Protein AF-A0A953YPH7-F1 (afdb_monomer_lite)

Sequence (129 aa):
EVRTRHGLDAYIEALADVRDFDTWRDQAPTFLVGAWALVDADADTVGEDPGAHCLTGLVVEDGRLRYFGDRRDSFAARYRIEDTTILVDLADGGEITMRSPPDPWHPHQLEITLPGSEEPYYGFRCEVY

Structure (mmCIF, N/CA/C/O backbone):
data_AF-A0A953YPH7-F1
#
_entry.id   AF-A0A953YPH7-F1
#
loop_
_atom_site.group_PDB
_atom_site.id
_atom_site.type_symbol
_atom_site.label_atom_id
_atom_site.label_alt_id
_atom_site.label_comp_id
_atom_site.label_asym_id
_atom_site.label_entity_id
_atom_site.label_seq_id
_atom_site.pdbx_PDB_ins_code
_atom_site.Cartn_x
_atom_site.Cartn_y
_atom_site.Cartn_z
_atom_site.occupancy
_atom_site.B_iso_or_equiv
_atom_site.auth_seq_id
_atom_site.auth_comp_id
_atom_site.auth_asym_id
_atom_site.auth_atom_id
_atom_site.pdbx_PDB_model_num
ATOM 1 N N . GLU A 1 1 ? 3.625 19.919 -15.061 1.00 46.03 1 GLU A N 1
ATOM 2 C CA . GLU A 1 1 ? 3.156 18.536 -14.843 1.00 46.03 1 GLU A CA 1
ATOM 3 C C . GLU A 1 1 ? 2.750 18.290 -13.380 1.00 46.03 1 GLU A C 1
ATOM 5 O O . GLU A 1 1 ? 3.166 17.338 -12.751 1.00 46.03 1 GLU A O 1
ATOM 10 N N . VAL A 1 2 ? 1.919 19.175 -12.813 1.00 44.06 2 VAL A N 1
ATOM 11 C CA . VAL A 1 2 ? 1.501 19.152 -11.388 1.00 44.06 2 VAL A CA 1
ATOM 12 C C . VAL A 1 2 ? 0.094 18.540 -11.227 1.00 44.06 2 VAL A C 1
ATOM 14 O O . VAL A 1 2 ? -0.393 18.323 -10.126 1.00 44.06 2 VAL A O 1
ATOM 17 N N . ARG A 1 3 ? -0.584 18.234 -12.343 1.00 43.09 3 ARG A N 1
ATOM 18 C CA . ARG A 1 3 ? -1.999 17.828 -12.357 1.00 43.09 3 ARG A CA 1
ATOM 19 C C . ARG A 1 3 ? -2.251 16.394 -11.886 1.00 43.09 3 ARG A C 1
ATOM 21 O O . ARG A 1 3 ? -3.330 16.144 -11.369 1.00 43.09 3 ARG A O 1
ATOM 28 N N . THR A 1 4 ? -1.300 15.477 -12.055 1.00 52.12 4 THR A N 1
ATOM 29 C CA . THR A 1 4 ? -1.524 14.043 -11.797 1.00 52.12 4 THR A CA 1
ATOM 30 C C . THR A 1 4 ? -1.399 13.692 -10.313 1.00 52.12 4 THR A C 1
ATOM 32 O O . THR A 1 4 ? -2.231 12.957 -9.796 1.00 52.12 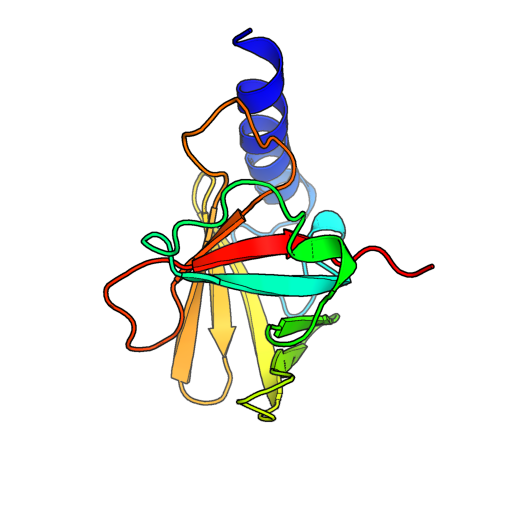4 THR A O 1
ATOM 35 N N . ARG A 1 5 ? -0.438 14.299 -9.599 1.00 52.47 5 ARG A N 1
ATOM 36 C CA . ARG A 1 5 ? -0.217 14.094 -8.154 1.00 52.47 5 ARG A CA 1
ATOM 37 C C . ARG A 1 5 ? -1.382 14.589 -7.297 1.00 52.47 5 ARG A C 1
ATOM 39 O O . ARG A 1 5 ? -1.885 13.851 -6.462 1.00 52.47 5 ARG A O 1
ATOM 46 N N . HIS A 1 6 ? -1.897 15.786 -7.597 1.00 57.75 6 HIS A N 1
ATOM 47 C CA . HIS A 1 6 ? -3.139 16.268 -6.984 1.00 57.75 6 HIS A CA 1
ATOM 48 C C . HIS A 1 6 ? -4.336 15.349 -7.262 1.00 57.75 6 HIS A C 1
ATOM 50 O O . HIS A 1 6 ? -5.319 15.425 -6.542 1.00 57.75 6 HIS A O 1
ATOM 56 N N . GLY A 1 7 ? -4.278 14.505 -8.299 1.00 69.94 7 GLY A N 1
ATOM 57 C CA . GLY A 1 7 ? -5.342 13.567 -8.630 1.00 69.94 7 GLY A CA 1
ATOM 58 C C . GLY A 1 7 ? -5.404 12.368 -7.687 1.00 69.94 7 GLY A C 1
ATOM 59 O O . GLY A 1 7 ? -6.495 12.041 -7.235 1.00 69.94 7 GLY A O 1
ATOM 60 N N . LEU A 1 8 ? -4.267 11.728 -7.382 1.00 73.56 8 LEU A N 1
ATOM 61 C CA . LEU A 1 8 ? -4.243 10.544 -6.515 1.00 73.56 8 LEU A CA 1
ATOM 62 C C . LEU A 1 8 ? -4.420 10.914 -5.040 1.00 73.56 8 LEU A C 1
ATOM 64 O O . LEU A 1 8 ? -5.260 10.312 -4.382 1.00 73.56 8 LEU A O 1
ATOM 68 N N . ASP A 1 9 ? -3.710 11.933 -4.553 1.00 76.94 9 ASP A N 1
ATOM 69 C CA . ASP A 1 9 ? -3.833 12.389 -3.161 1.00 76.94 9 ASP A CA 1
ATOM 70 C C . ASP A 1 9 ? -5.274 12.839 -2.863 1.00 76.94 9 ASP A C 1
ATOM 72 O O . ASP A 1 9 ? -5.900 12.345 -1.928 1.00 76.94 9 ASP A O 1
ATOM 76 N N . ALA A 1 10 ? -5.863 13.674 -3.731 1.00 78.50 10 ALA A N 1
ATOM 77 C CA . ALA A 1 10 ? 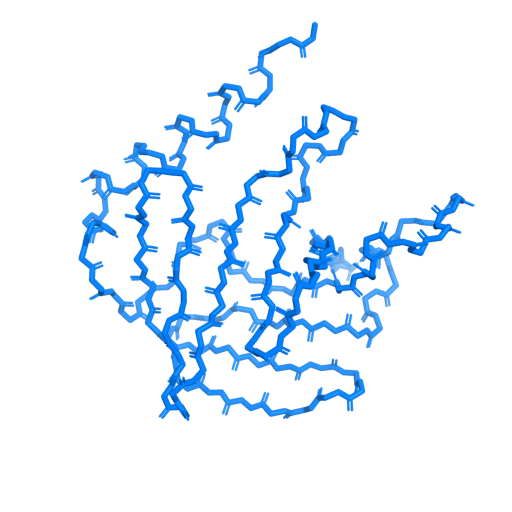-7.257 14.094 -3.571 1.00 78.50 10 ALA A CA 1
ATOM 78 C C . ALA A 1 10 ? -8.250 12.936 -3.754 1.00 78.50 10 ALA A C 1
ATOM 80 O O . ALA A 1 10 ? -9.327 12.951 -3.162 1.00 78.50 10 ALA A O 1
ATOM 81 N N . TYR A 1 11 ? -7.922 11.933 -4.576 1.00 80.88 11 TYR A N 1
ATOM 82 C CA . TYR A 1 11 ? -8.738 10.727 -4.698 1.00 80.88 11 TYR A CA 1
ATOM 83 C C . TYR A 1 11 ? -8.701 9.892 -3.415 1.00 80.88 11 TYR A C 1
ATOM 85 O O . TYR A 1 11 ? -9.754 9.431 -2.985 1.00 80.88 11 TYR A O 1
ATOM 93 N N . ILE A 1 12 ? -7.529 9.716 -2.798 1.00 83.12 12 ILE A N 1
ATOM 94 C CA . ILE A 1 12 ? -7.365 8.986 -1.534 1.00 83.12 12 ILE A CA 1
ATOM 95 C C . ILE A 1 12 ? -8.108 9.711 -0.408 1.00 83.12 12 ILE A C 1
ATOM 97 O O . ILE A 1 12 ? -8.893 9.073 0.290 1.00 83.12 12 ILE A O 1
ATOM 101 N N . GLU A 1 13 ? -7.948 11.031 -0.290 1.00 83.25 13 GLU A N 1
ATOM 102 C CA . GLU A 1 13 ? -8.681 11.850 0.686 1.00 83.25 13 GLU A CA 1
ATOM 103 C C . GLU A 1 13 ? -10.201 11.749 0.481 1.00 83.25 13 GLU A C 1
ATOM 105 O O . GLU A 1 13 ? -10.951 11.485 1.421 1.00 83.25 13 GLU A O 1
ATOM 110 N N . ALA A 1 14 ? -10.678 11.894 -0.760 1.00 82.44 14 ALA A N 1
ATOM 111 C CA . ALA A 1 14 ? -12.102 11.771 -1.065 1.00 82.44 14 ALA A CA 1
ATOM 112 C C . ALA A 1 14 ? -12.629 10.352 -0.812 1.00 82.44 14 ALA A C 1
ATOM 114 O O . ALA A 1 14 ? -13.771 10.178 -0.388 1.00 82.44 14 ALA A O 1
ATOM 115 N N . LEU A 1 15 ? -11.821 9.322 -1.074 1.00 82.62 15 LEU A N 1
ATOM 116 C CA . LEU A 1 15 ? -12.182 7.940 -0.783 1.00 82.62 15 LEU A CA 1
ATOM 117 C C . LEU A 1 15 ? -12.295 7.709 0.725 1.00 82.62 15 LEU A C 1
ATOM 119 O O . LEU A 1 15 ? -13.207 6.993 1.140 1.00 82.62 15 LEU A O 1
ATOM 123 N N . ALA A 1 16 ? -11.406 8.318 1.516 1.00 82.88 16 ALA A N 1
ATOM 124 C CA . ALA A 1 16 ? -11.436 8.237 2.968 1.00 82.88 16 ALA A CA 1
ATOM 125 C C . ALA A 1 16 ? -12.774 8.711 3.531 1.00 82.88 16 ALA A C 1
ATOM 127 O O . ALA A 1 16 ? -13.429 7.957 4.248 1.00 82.88 16 ALA A O 1
ATOM 128 N N . ASP A 1 17 ? -13.208 9.897 3.106 1.00 83.38 17 ASP A N 1
ATOM 129 C CA . ASP A 1 17 ? -14.459 10.525 3.536 1.00 83.38 17 ASP A CA 1
ATOM 130 C C . ASP A 1 17 ? -15.700 9.785 3.001 1.00 83.38 17 ASP A C 1
ATOM 132 O O . ASP A 1 17 ? -16.620 9.450 3.739 1.00 83.38 17 ASP A O 1
ATOM 136 N N . VAL A 1 18 ? -15.726 9.448 1.707 1.00 81.62 18 VAL A N 1
ATOM 137 C CA . VAL A 1 18 ? -16.928 8.878 1.064 1.00 81.62 18 VAL A CA 1
ATOM 138 C C . VAL A 1 18 ? -17.177 7.415 1.444 1.00 81.62 18 VAL A C 1
ATOM 140 O O . VAL A 1 18 ? -18.305 6.927 1.328 1.00 81.62 18 VAL A O 1
ATOM 143 N N . ARG A 1 19 ? -16.134 6.669 1.823 1.00 83.69 19 ARG A N 1
ATOM 144 C CA . ARG A 1 19 ? -16.219 5.226 2.114 1.00 83.69 19 ARG A CA 1
ATOM 145 C C . ARG A 1 19 ? -15.904 4.881 3.570 1.00 83.69 19 ARG A C 1
ATOM 147 O O . ARG A 1 19 ? -15.768 3.696 3.881 1.00 83.69 19 ARG A O 1
ATOM 154 N N . ASP A 1 20 ? -15.840 5.875 4.451 1.00 88.56 20 ASP A N 1
ATOM 155 C CA . ASP A 1 20 ? -15.531 5.745 5.880 1.00 88.56 20 ASP A CA 1
ATOM 156 C C . ASP A 1 20 ? -14.223 4.968 6.143 1.00 88.56 20 ASP A C 1
ATOM 158 O 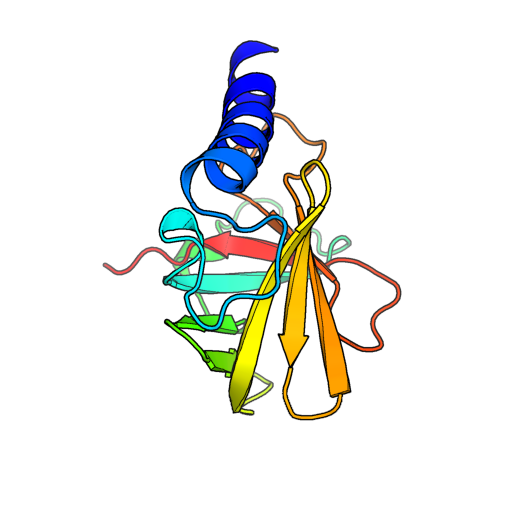O . ASP A 1 20 ? -14.183 4.043 6.965 1.00 88.56 20 ASP A O 1
ATOM 162 N N . PHE A 1 21 ? -13.163 5.262 5.383 1.00 90.38 21 PHE A N 1
ATOM 163 C CA . PHE A 1 21 ? -11.825 4.716 5.663 1.00 90.38 21 PHE A CA 1
ATOM 164 C C . PHE A 1 21 ? -11.058 5.549 6.696 1.00 90.38 21 PHE A C 1
ATOM 166 O O . PHE A 1 21 ? -9.941 5.187 7.038 1.00 90.38 21 PHE A O 1
ATOM 173 N N . ASP A 1 22 ? -11.644 6.610 7.253 1.00 89.69 22 ASP A N 1
ATOM 174 C CA . ASP A 1 22 ? -11.143 7.281 8.463 1.00 89.69 22 ASP A CA 1
ATOM 175 C C . ASP A 1 22 ? -11.188 6.359 9.703 1.00 89.69 22 ASP A C 1
ATOM 177 O O . ASP A 1 22 ? -10.486 6.569 10.696 1.00 89.69 22 ASP A O 1
ATOM 181 N N . THR A 1 23 ? -11.961 5.272 9.620 1.00 93.38 23 THR A N 1
ATOM 182 C CA . THR A 1 23 ? -11.992 4.180 10.597 1.00 93.38 23 THR A CA 1
ATOM 183 C C . THR A 1 23 ? -11.426 2.885 10.015 1.00 93.38 23 THR A C 1
ATOM 185 O O . THR A 1 23 ? -11.337 2.703 8.805 1.00 93.38 23 THR A O 1
ATOM 188 N N . TRP A 1 24 ? -11.038 1.952 10.887 1.00 95.12 24 TRP A N 1
ATOM 189 C CA . TRP A 1 24 ? -10.519 0.653 10.462 1.00 95.12 24 TRP A CA 1
ATOM 190 C C . TRP A 1 24 ? -11.598 -0.231 9.824 1.00 95.12 24 TRP A C 1
ATOM 192 O O . TRP A 1 24 ? -12.558 -0.634 10.491 1.00 95.12 24 TRP A O 1
ATOM 202 N N . ARG A 1 25 ? -11.375 -0.621 8.569 1.00 94.31 25 ARG A N 1
ATOM 203 C CA . ARG A 1 25 ? -12.261 -1.453 7.749 1.00 94.31 25 ARG A CA 1
ATOM 204 C C . ARG A 1 25 ? -11.609 -2.779 7.388 1.00 94.31 25 ARG A C 1
ATOM 206 O O . ARG A 1 25 ? -10.422 -2.825 7.108 1.00 94.31 25 ARG A O 1
ATOM 213 N N . ASP A 1 26 ? -12.403 -3.835 7.278 1.00 94.06 26 ASP A N 1
ATOM 214 C CA . ASP A 1 26 ? -11.910 -5.122 6.770 1.00 94.06 26 ASP A CA 1
ATOM 215 C C . ASP A 1 26 ? -11.912 -5.170 5.232 1.00 94.06 26 ASP A C 1
ATOM 217 O O . ASP A 1 26 ? -11.391 -6.098 4.641 1.00 94.06 26 ASP A O 1
ATOM 221 N N . GLN A 1 27 ? -12.515 -4.198 4.546 1.00 93.88 27 GLN A N 1
ATOM 222 C CA . GLN A 1 27 ? -12.504 -4.132 3.080 1.00 93.88 27 GLN A CA 1
ATOM 223 C C . GLN A 1 27 ? -11.311 -3.312 2.616 1.00 93.88 27 GLN A C 1
ATOM 225 O O . GLN A 1 27 ? -11.019 -2.282 3.219 1.00 93.88 27 GLN A O 1
ATOM 230 N N . ALA A 1 28 ? -10.643 -3.739 1.548 1.00 93.38 28 ALA A N 1
ATOM 231 C CA . ALA A 1 28 ? -9.541 -2.970 0.997 1.00 93.38 28 ALA A CA 1
ATOM 232 C C . ALA A 1 28 ? -10.084 -1.818 0.130 1.00 93.38 28 ALA A C 1
ATOM 234 O O . ALA A 1 28 ? -11.127 -1.957 -0.519 1.00 93.38 28 ALA A O 1
ATOM 235 N N . PRO A 1 29 ? -9.380 -0.675 0.044 1.00 90.81 29 PRO A N 1
ATOM 236 C CA . PRO A 1 29 ? -9.653 0.309 -0.993 1.00 90.81 29 PRO A CA 1
ATOM 237 C C . PRO A 1 29 ? -9.603 -0.360 -2.373 1.00 90.81 29 PRO A C 1
ATOM 239 O O . PRO A 1 29 ? -8.615 -1.004 -2.717 1.00 90.81 29 PRO A O 1
ATOM 242 N N . THR A 1 30 ? -10.646 -0.215 -3.193 1.00 88.94 30 THR A N 1
ATOM 243 C CA . THR A 1 30 ? -10.767 -0.995 -4.443 1.00 88.94 30 THR A CA 1
ATOM 244 C C . THR A 1 30 ? -9.600 -0.781 -5.409 1.00 88.94 30 THR A C 1
ATOM 246 O O . THR A 1 30 ? -9.212 -1.704 -6.119 1.00 88.94 30 THR A O 1
ATOM 249 N N . PHE A 1 31 ? -9.004 0.414 -5.430 1.00 86.19 31 PHE A N 1
ATOM 250 C CA . PHE A 1 31 ? -7.829 0.684 -6.261 1.00 86.19 31 PHE A CA 1
ATOM 251 C C . PHE A 1 31 ? -6.587 -0.094 -5.801 1.00 86.19 31 PHE A C 1
ATOM 253 O O . PHE A 1 31 ? -5.719 -0.379 -6.623 1.00 86.19 31 PHE A O 1
ATOM 260 N N . LEU A 1 32 ? -6.516 -0.449 -4.516 1.00 90.62 32 LEU A N 1
ATOM 261 C CA . LEU A 1 32 ? -5.410 -1.183 -3.918 1.00 90.62 32 LEU A CA 1
ATOM 262 C C . LEU A 1 32 ? -5.521 -2.693 -4.166 1.00 90.62 32 LEU A C 1
ATOM 264 O O . LEU A 1 32 ? -4.500 -3.372 -4.222 1.00 90.62 32 LEU A O 1
ATOM 268 N N . VAL A 1 33 ? -6.734 -3.221 -4.363 1.00 92.88 33 VAL A N 1
ATOM 269 C CA . VAL A 1 33 ? -6.960 -4.647 -4.645 1.00 92.88 33 VAL A CA 1
ATOM 270 C C . VAL A 1 33 ? -6.208 -5.067 -5.910 1.00 92.88 33 VAL A C 1
ATOM 272 O O . VAL A 1 33 ? -6.399 -4.493 -6.989 1.00 92.88 33 VAL A O 1
ATOM 275 N N . GLY A 1 34 ? -5.359 -6.087 -5.780 1.00 92.44 34 GLY A N 1
ATOM 276 C CA . GLY A 1 34 ? -4.498 -6.578 -6.853 1.00 92.44 34 GLY A CA 1
ATOM 277 C C . GLY A 1 34 ? -3.134 -7.067 -6.369 1.00 92.44 34 GLY A C 1
ATOM 278 O O . GLY A 1 34 ? -2.825 -7.036 -5.178 1.00 92.44 34 GLY A O 1
ATOM 279 N N . ALA A 1 35 ? -2.326 -7.542 -7.317 1.00 93.06 35 ALA A N 1
ATOM 280 C CA . ALA A 1 35 ? -0.935 -7.906 -7.082 1.00 93.06 35 ALA A CA 1
ATOM 281 C C . ALA A 1 35 ? -0.019 -6.698 -7.314 1.00 93.06 35 ALA A C 1
ATOM 283 O O . ALA A 1 35 ? -0.180 -5.968 -8.295 1.00 93.06 35 ALA A O 1
ATOM 284 N N . TRP A 1 36 ? 0.936 -6.522 -6.410 1.00 92.44 36 TRP A N 1
ATOM 285 C CA . TRP A 1 36 ? 1.922 -5.453 -6.403 1.00 92.44 36 TRP A CA 1
ATOM 286 C C . TRP A 1 36 ? 3.313 -6.067 -6.295 1.00 92.44 36 TRP A C 1
ATOM 288 O O . TRP A 1 36 ? 3.611 -6.753 -5.315 1.00 92.44 36 TRP A O 1
ATOM 298 N N . ALA A 1 37 ? 4.149 -5.833 -7.301 1.00 91.50 37 ALA A N 1
ATOM 299 C CA . ALA A 1 37 ? 5.566 -6.154 -7.271 1.00 91.50 37 ALA A CA 1
ATOM 300 C C . ALA A 1 37 ? 6.275 -5.164 -6.341 1.00 91.50 37 ALA A C 1
ATOM 302 O O . ALA A 1 37 ? 6.036 -3.962 -6.446 1.00 91.50 37 ALA A O 1
ATOM 303 N N . LEU A 1 38 ? 7.117 -5.662 -5.435 1.00 90.31 38 LEU A N 1
ATOM 304 C CA . LEU A 1 38 ? 7.892 -4.824 -4.517 1.00 90.31 38 LEU A CA 1
ATOM 305 C C . LEU A 1 38 ? 9.338 -4.738 -4.992 1.00 90.31 38 LEU A C 1
ATOM 307 O O . LEU A 1 38 ? 9.960 -5.762 -5.267 1.00 90.31 38 LEU A O 1
ATOM 311 N N . VAL A 1 39 ? 9.862 -3.519 -5.056 1.00 87.31 39 VAL A N 1
ATOM 312 C CA . VAL A 1 39 ? 11.241 -3.222 -5.452 1.00 87.31 39 VAL A CA 1
ATOM 313 C C . VAL A 1 39 ? 11.875 -2.333 -4.394 1.00 87.31 39 VAL A C 1
ATOM 315 O O . VAL A 1 39 ? 11.233 -1.391 -3.934 1.00 87.31 39 VAL A O 1
ATOM 318 N N . ASP A 1 40 ? 13.110 -2.628 -3.994 1.00 83.75 40 ASP A N 1
ATOM 319 C CA . ASP A 1 40 ? 13.849 -1.784 -3.050 1.00 83.75 40 ASP A CA 1
ATOM 320 C C . ASP A 1 40 ? 14.020 -0.363 -3.602 1.00 83.75 40 ASP A C 1
ATOM 322 O O . ASP A 1 40 ? 14.281 -0.179 -4.793 1.00 83.75 40 ASP A O 1
ATOM 326 N N . ALA A 1 41 ? 13.912 0.650 -2.738 1.00 71.81 41 ALA A N 1
ATOM 327 C CA . ALA A 1 41 ? 14.037 2.047 -3.157 1.00 71.81 41 ALA A CA 1
ATOM 328 C C . ALA A 1 41 ? 15.407 2.392 -3.774 1.00 71.81 41 ALA A C 1
ATOM 330 O O . ALA A 1 41 ? 15.485 3.282 -4.621 1.00 71.81 41 ALA A O 1
ATOM 331 N N . ASP A 1 42 ? 16.450 1.657 -3.383 1.00 68.31 42 ASP A N 1
ATOM 332 C CA . ASP A 1 42 ? 17.827 1.815 -3.861 1.00 68.31 42 ASP A CA 1
ATOM 333 C C . ASP A 1 42 ? 18.174 0.918 -5.059 1.00 68.31 42 ASP A C 1
ATOM 335 O O . ASP A 1 42 ? 19.301 0.958 -5.565 1.00 68.31 42 ASP A O 1
ATOM 339 N N . ALA A 1 43 ? 17.248 0.071 -5.518 1.00 63.88 43 ALA A N 1
ATOM 340 C CA . ALA A 1 43 ? 17.520 -0.794 -6.653 1.00 63.88 43 ALA A CA 1
ATOM 341 C C . ALA A 1 43 ? 17.598 0.045 -7.936 1.00 63.88 43 ALA A C 1
ATOM 343 O O . ALA A 1 43 ? 16.606 0.626 -8.380 1.00 63.88 43 ALA A O 1
ATOM 344 N N . ASP A 1 44 ? 18.784 0.055 -8.553 1.00 55.47 44 ASP A N 1
ATOM 345 C CA . ASP A 1 44 ? 19.082 0.655 -9.858 1.00 55.47 44 ASP A CA 1
ATOM 346 C C . ASP A 1 44 ? 18.327 -0.113 -10.966 1.00 55.47 44 ASP A C 1
ATOM 348 O O . ASP A 1 44 ? 18.880 -0.880 -11.755 1.00 55.47 44 ASP A O 1
ATOM 352 N N . THR A 1 45 ? 17.006 0.039 -10.995 1.00 55.44 45 THR A N 1
ATOM 353 C CA . THR A 1 45 ? 16.090 -0.589 -11.954 1.00 55.44 45 THR A CA 1
ATOM 354 C C . THR A 1 45 ? 16.023 0.257 -13.220 1.00 55.44 45 THR A C 1
ATOM 356 O O . THR A 1 45 ? 14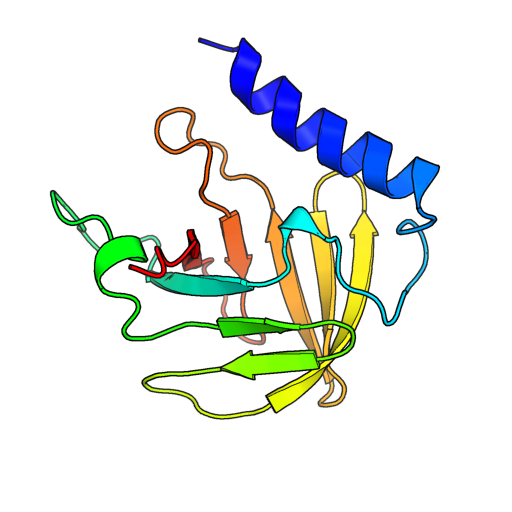.977 0.717 -13.671 1.00 55.44 45 THR A O 1
ATOM 359 N N . VAL A 1 46 ? 17.189 0.515 -13.811 1.00 42.84 46 VAL A N 1
ATOM 360 C CA . VAL A 1 46 ? 17.287 1.269 -15.059 1.00 42.84 46 VAL A CA 1
ATOM 361 C C . VAL A 1 46 ? 16.823 0.376 -16.214 1.00 42.84 46 VAL A C 1
ATOM 363 O O . VAL A 1 46 ? 17.615 -0.351 -16.807 1.00 42.84 46 VAL A O 1
ATOM 366 N N . GLY A 1 47 ? 15.536 0.468 -16.567 1.00 51.62 47 GLY A N 1
ATOM 367 C CA . GLY A 1 47 ? 15.016 0.053 -17.878 1.00 51.62 47 GLY A CA 1
ATOM 368 C C . GLY A 1 47 ? 14.065 -1.147 -17.930 1.00 51.62 47 GLY A C 1
ATOM 369 O O . GLY A 1 47 ? 13.613 -1.471 -19.027 1.00 51.62 47 GLY A O 1
ATOM 370 N N . GLU A 1 48 ? 13.719 -1.775 -16.806 1.00 60.44 48 GLU A N 1
ATOM 371 C CA . GLU A 1 48 ? 12.709 -2.845 -16.749 1.00 60.44 48 GLU A CA 1
ATOM 372 C C . GLU A 1 48 ? 11.515 -2.387 -15.903 1.00 60.44 48 GLU A C 1
ATOM 374 O O . GLU A 1 48 ? 11.712 -1.897 -14.796 1.00 60.44 48 GLU A O 1
ATOM 379 N N . ASP A 1 49 ? 10.287 -2.533 -16.420 1.00 66.31 49 ASP A N 1
ATOM 380 C CA . ASP A 1 49 ? 9.064 -2.332 -15.630 1.00 66.31 49 ASP A CA 1
ATOM 381 C C . ASP A 1 49 ? 8.894 -3.533 -14.681 1.00 66.31 49 ASP A C 1
ATOM 383 O O . ASP A 1 49 ? 8.584 -4.640 -15.141 1.00 66.31 49 ASP A O 1
ATOM 387 N N . PRO A 1 50 ? 9.082 -3.366 -13.360 1.00 66.31 50 PRO A N 1
ATOM 388 C CA . PRO A 1 50 ? 8.998 -4.476 -12.416 1.00 66.31 50 PRO A CA 1
ATOM 389 C C . PRO A 1 50 ? 7.592 -5.092 -12.368 1.00 66.31 50 PRO A C 1
ATOM 391 O O . PRO A 1 50 ? 7.440 -6.289 -12.088 1.00 66.31 50 PRO A O 1
ATOM 394 N N . GLY A 1 51 ? 6.562 -4.297 -12.681 1.00 65.25 51 GLY A N 1
ATOM 395 C CA . GLY A 1 51 ? 5.174 -4.742 -12.767 1.00 65.25 51 GLY A CA 1
ATOM 396 C C . GLY A 1 51 ? 4.951 -5.785 -13.864 1.00 65.25 51 GLY A C 1
ATOM 397 O O . GLY A 1 51 ? 4.097 -6.659 -13.703 1.00 65.25 51 GLY A O 1
ATOM 398 N N . ALA A 1 52 ? 5.759 -5.773 -14.929 1.00 68.75 52 ALA A N 1
ATOM 399 C CA . ALA A 1 52 ? 5.662 -6.736 -16.026 1.00 68.75 52 ALA A CA 1
ATOM 400 C C . ALA A 1 52 ? 6.151 -8.145 -15.643 1.00 68.75 52 ALA A C 1
ATOM 402 O O . ALA A 1 52 ? 5.719 -9.134 -16.238 1.00 68.75 52 ALA A O 1
ATOM 403 N N . HIS A 1 53 ? 7.045 -8.255 -14.654 1.00 73.06 53 HIS A N 1
ATOM 404 C CA . HIS A 1 53 ? 7.646 -9.530 -14.251 1.00 73.06 53 HIS A CA 1
ATOM 405 C C . HIS A 1 53 ? 7.087 -10.095 -12.941 1.00 73.06 53 HIS A C 1
ATOM 407 O O . HIS A 1 53 ? 7.149 -11.308 -12.756 1.00 73.06 53 HIS A O 1
ATOM 413 N N . CYS A 1 54 ? 6.522 -9.253 -12.064 1.00 83.12 54 CYS A N 1
ATOM 414 C CA . CYS A 1 54 ? 5.766 -9.630 -10.858 1.00 83.12 54 CYS A CA 1
ATOM 415 C C . CYS A 1 54 ? 6.304 -10.883 -10.125 1.00 83.12 54 CYS A C 1
ATOM 417 O O . CYS A 1 54 ? 5.582 -11.860 -9.913 1.00 83.12 54 CYS A O 1
ATOM 419 N N . LEU A 1 55 ? 7.597 -10.883 -9.773 1.00 83.00 55 LEU A N 1
ATOM 420 C CA . LEU A 1 55 ? 8.285 -12.063 -9.221 1.00 83.00 55 LEU A CA 1
ATOM 421 C C . LEU A 1 55 ? 8.142 -12.181 -7.696 1.00 83.00 55 LEU A C 1
ATOM 423 O O . LEU A 1 55 ? 7.828 -13.258 -7.185 1.00 83.00 55 LEU A O 1
ATOM 427 N N . THR A 1 56 ? 8.321 -11.064 -6.988 1.00 88.44 56 THR A N 1
ATOM 428 C CA . THR A 1 56 ? 8.188 -10.953 -5.530 1.00 88.44 56 THR A CA 1
ATOM 429 C C . THR A 1 56 ? 7.322 -9.744 -5.190 1.00 88.44 56 THR A C 1
ATOM 431 O O . THR A 1 56 ? 7.403 -8.702 -5.845 1.00 88.44 56 THR A O 1
ATOM 434 N N . GLY A 1 57 ? 6.480 -9.878 -4.165 1.00 92.38 57 GLY A N 1
ATOM 435 C CA . GLY A 1 57 ? 5.677 -8.764 -3.686 1.00 92.38 57 GLY A CA 1
ATOM 436 C C . GLY A 1 57 ? 4.509 -9.164 -2.797 1.00 92.38 57 GLY A C 1
ATOM 437 O O . GLY A 1 57 ? 4.596 -10.119 -2.019 1.00 92.38 57 GLY A O 1
ATOM 438 N N . LEU A 1 58 ? 3.408 -8.419 -2.904 1.00 94.31 58 LEU A N 1
ATOM 439 C CA . LEU A 1 58 ? 2.189 -8.655 -2.136 1.00 94.31 58 LEU A CA 1
ATOM 440 C C . LEU A 1 58 ? 0.928 -8.644 -3.004 1.00 94.31 58 LEU A C 1
ATOM 442 O O . LEU A 1 58 ? 0.846 -7.980 -4.031 1.00 94.31 58 LEU A O 1
ATOM 446 N N . VAL A 1 59 ? -0.077 -9.393 -2.576 1.00 95.38 59 VAL A N 1
ATOM 447 C CA . VAL A 1 59 ? -1.433 -9.364 -3.111 1.00 95.38 59 VAL A CA 1
ATOM 448 C C . VAL A 1 59 ? -2.338 -8.793 -2.034 1.00 95.38 59 VAL A C 1
ATOM 450 O O . VAL A 1 59 ? -2.384 -9.319 -0.919 1.00 95.38 59 VAL A O 1
ATOM 453 N N . VAL A 1 60 ? -3.049 -7.725 -2.381 1.00 95.00 60 VAL A N 1
ATOM 454 C CA . VAL A 1 60 ? -4.104 -7.141 -1.555 1.00 95.00 60 VAL A CA 1
ATOM 455 C C . VAL A 1 60 ? -5.440 -7.698 -2.018 1.00 95.00 60 VAL A C 1
ATOM 457 O O . VAL A 1 60 ? -5.810 -7.577 -3.187 1.00 95.00 60 VAL A O 1
ATOM 460 N N . GLU A 1 61 ? -6.159 -8.304 -1.086 1.00 93.31 61 GLU A N 1
ATOM 461 C CA . GLU A 1 61 ? -7.508 -8.829 -1.248 1.00 93.31 61 GLU A CA 1
ATOM 462 C C . GLU A 1 61 ? -8.414 -8.181 -0.191 1.00 93.31 61 GLU A C 1
ATOM 464 O O . GLU A 1 61 ? -7.937 -7.593 0.780 1.00 93.31 61 GLU A O 1
ATOM 469 N N . ASP A 1 62 ? -9.732 -8.305 -0.341 1.00 91.88 62 ASP A N 1
ATOM 470 C CA . ASP A 1 62 ? -10.653 -7.829 0.691 1.00 91.88 62 ASP A CA 1
ATOM 471 C C . ASP A 1 62 ? -10.451 -8.609 1.998 1.00 91.88 62 ASP A C 1
ATOM 473 O O . ASP A 1 62 ? -10.711 -9.813 2.078 1.00 91.88 62 ASP A O 1
ATOM 477 N N . GLY A 1 63 ? -9.967 -7.907 3.024 1.00 91.56 63 GLY A N 1
ATOM 478 C CA . GLY A 1 63 ? -9.735 -8.432 4.372 1.00 91.56 63 GLY A CA 1
ATOM 479 C C . GLY A 1 63 ? -8.477 -9.264 4.524 1.00 91.56 63 GLY A C 1
ATOM 480 O O . GLY A 1 63 ? -8.292 -9.900 5.565 1.00 91.56 63 GLY A O 1
ATOM 481 N N . ARG A 1 64 ? -7.612 -9.304 3.506 1.00 95.94 64 ARG A N 1
ATOM 482 C CA . ARG A 1 64 ? -6.427 -10.157 3.527 1.00 95.94 64 ARG A CA 1
ATOM 483 C C . ARG A 1 64 ? -5.283 -9.571 2.715 1.00 95.94 64 ARG A C 1
ATOM 485 O O . ARG A 1 64 ? -5.464 -9.050 1.620 1.00 95.94 64 ARG A O 1
ATOM 492 N N . LEU A 1 65 ? -4.077 -9.756 3.232 1.00 95.81 65 LEU A N 1
ATOM 493 C CA . LEU A 1 65 ? -2.836 -9.485 2.526 1.00 95.81 65 LEU A CA 1
ATOM 494 C C . LEU A 1 65 ? -2.031 -10.779 2.417 1.00 95.81 65 LEU A C 1
ATOM 496 O O . LEU A 1 65 ? -1.968 -11.576 3.358 1.00 95.81 65 LEU A O 1
ATOM 500 N N . ARG A 1 66 ? -1.439 -11.026 1.249 1.00 95.31 66 ARG A N 1
ATOM 501 C CA . ARG A 1 66 ? -0.634 -12.223 0.996 1.00 95.31 66 ARG A CA 1
ATOM 502 C C . ARG A 1 66 ? 0.671 -11.863 0.314 1.00 95.31 66 ARG A C 1
ATOM 504 O O . ARG A 1 66 ? 0.657 -11.278 -0.758 1.00 95.31 66 ARG A O 1
ATOM 511 N N . TYR A 1 67 ? 1.784 -12.293 0.883 1.00 93.56 67 TYR A N 1
ATOM 512 C CA . TYR A 1 67 ? 3.087 -12.188 0.240 1.00 93.56 67 TYR A CA 1
ATOM 513 C C . TYR A 1 67 ? 3.263 -13.283 -0.825 1.00 93.56 67 TYR A C 1
ATOM 515 O O . TYR A 1 67 ? 2.703 -14.382 -0.720 1.00 93.56 67 TYR A O 1
ATOM 523 N N . PHE A 1 68 ? 4.037 -12.987 -1.864 1.00 91.75 68 PHE A N 1
ATOM 524 C CA . PHE A 1 68 ? 4.481 -13.961 -2.860 1.00 91.75 68 PHE A CA 1
ATOM 525 C C . PHE A 1 68 ? 5.952 -13.742 -3.237 1.00 91.75 68 PHE A C 1
ATOM 527 O O . PHE A 1 68 ? 6.529 -12.695 -2.951 1.00 91.75 68 PHE A O 1
ATOM 534 N N . GLY A 1 69 ? 6.548 -14.742 -3.893 1.00 88.62 69 GLY A N 1
ATOM 535 C CA . GLY A 1 69 ? 7.980 -14.772 -4.194 1.00 88.62 69 GLY A CA 1
ATOM 536 C C . GLY 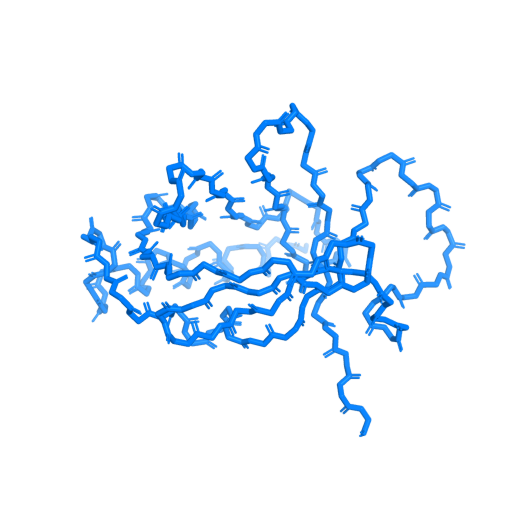A 1 69 ? 8.775 -15.318 -3.011 1.00 88.62 69 GLY A C 1
ATOM 537 O O . GLY A 1 69 ? 8.529 -16.454 -2.577 1.00 88.62 69 GLY A O 1
ATOM 538 N N . ASP A 1 70 ? 9.698 -14.503 -2.501 1.00 83.44 70 ASP A N 1
ATOM 539 C CA . ASP A 1 70 ? 10.623 -14.848 -1.410 1.00 83.44 70 ASP A CA 1
ATOM 540 C C . ASP A 1 70 ? 9.917 -15.072 -0.068 1.00 83.44 70 ASP A C 1
ATOM 542 O O . ASP A 1 70 ? 10.322 -15.919 0.731 1.00 83.44 70 ASP A O 1
ATOM 546 N N . ARG A 1 71 ? 8.806 -14.361 0.152 1.00 85.06 71 ARG A N 1
ATOM 547 C CA . ARG A 1 71 ? 7.925 -14.515 1.314 1.00 85.06 71 ARG A CA 1
ATOM 548 C C . ARG A 1 71 ? 6.566 -15.057 0.869 1.00 85.06 71 ARG A C 1
ATOM 550 O O . ARG A 1 71 ? 6.081 -14.722 -0.208 1.00 85.06 71 ARG A O 1
ATOM 557 N N . ARG A 1 72 ? 5.940 -15.922 1.677 1.00 88.75 72 ARG A N 1
ATOM 558 C CA . ARG A 1 72 ? 4.674 -16.606 1.315 1.00 88.75 72 ARG A CA 1
ATOM 559 C C . ARG A 1 72 ? 3.591 -16.554 2.390 1.00 88.75 72 ARG A C 1
ATOM 561 O O . ARG A 1 72 ? 2.632 -17.323 2.340 1.00 88.75 72 ARG A O 1
ATOM 568 N N . ASP A 1 73 ? 3.749 -15.668 3.361 1.00 92.06 73 ASP A N 1
ATOM 569 C CA . ASP A 1 73 ? 2.798 -15.525 4.455 1.00 92.06 73 ASP A CA 1
ATOM 570 C C . ASP A 1 73 ? 1.492 -14.870 3.999 1.00 92.06 73 ASP A C 1
ATOM 572 O O . ASP A 1 73 ? 1.437 -14.160 2.991 1.00 92.06 73 ASP A O 1
ATOM 576 N N . SER A 1 74 ? 0.429 -15.097 4.763 1.00 94.75 74 SER A N 1
ATOM 577 C CA . SER A 1 74 ? -0.864 -14.463 4.544 1.00 94.75 74 SER A CA 1
ATOM 578 C C . SER A 1 74 ? -1.502 -14.100 5.873 1.00 94.75 74 SER A C 1
ATOM 580 O O . SER A 1 74 ? -1.510 -14.905 6.803 1.00 94.75 74 SER A O 1
ATOM 582 N N . PHE A 1 75 ? -2.059 -12.897 5.931 1.00 96.00 75 PHE A N 1
ATOM 583 C CA . PHE A 1 75 ? -2.601 -12.306 7.144 1.00 96.00 75 PHE A CA 1
ATOM 584 C C . PHE A 1 75 ? -3.967 -11.709 6.854 1.00 96.00 75 PHE A C 1
ATOM 586 O O . PHE A 1 75 ? -4.166 -11.100 5.801 1.00 96.00 75 PHE A O 1
ATOM 593 N N . ALA A 1 76 ? -4.899 -11.858 7.795 1.00 97.00 76 ALA A N 1
ATOM 594 C CA . ALA A 1 76 ? -6.066 -10.989 7.804 1.00 97.00 76 ALA A CA 1
ATOM 595 C C . ALA A 1 76 ? -5.589 -9.540 7.969 1.00 97.00 76 ALA A C 1
ATOM 597 O O . ALA A 1 76 ? -4.639 -9.290 8.715 1.00 97.00 76 ALA A O 1
ATOM 598 N N . ALA A 1 77 ? -6.218 -8.626 7.240 1.00 97.06 77 ALA A N 1
ATOM 599 C CA . ALA A 1 77 ? -5.789 -7.241 7.137 1.00 97.06 77 ALA A CA 1
ATOM 600 C C . ALA A 1 77 ? -6.973 -6.294 7.323 1.00 97.06 77 ALA A C 1
ATOM 602 O O . ALA A 1 77 ? -8.073 -6.553 6.830 1.00 97.06 77 ALA A O 1
ATOM 603 N N . ARG A 1 78 ? -6.722 -5.188 8.019 1.00 97.25 78 ARG A N 1
ATOM 604 C CA . ARG A 1 78 ? -7.655 -4.075 8.170 1.00 97.25 78 ARG A CA 1
ATOM 605 C C . ARG A 1 78 ? -7.014 -2.815 7.624 1.00 97.25 78 ARG A C 1
ATOM 607 O O . ARG A 1 78 ? -5.808 -2.643 7.726 1.00 97.25 78 ARG A O 1
ATOM 614 N N . TYR A 1 79 ? -7.824 -1.933 7.065 1.00 96.31 79 TYR A N 1
ATOM 615 C CA . TYR A 1 79 ? -7.388 -0.772 6.307 1.00 96.31 79 TYR A CA 1
ATOM 616 C C . TYR A 1 79 ? -7.962 0.494 6.919 1.00 96.31 79 TYR A C 1
ATOM 618 O O . TYR A 1 79 ? -9.129 0.531 7.314 1.00 96.31 79 TYR A O 1
ATOM 626 N N . ARG A 1 80 ? -7.147 1.537 6.964 1.00 95.81 80 ARG A N 1
ATOM 627 C CA . ARG A 1 80 ? -7.538 2.889 7.349 1.00 95.81 80 ARG A CA 1
ATOM 628 C C . ARG A 1 80 ? -6.758 3.874 6.490 1.00 95.81 80 ARG A C 1
ATOM 630 O O . ARG A 1 80 ? -5.674 3.550 6.021 1.00 95.81 80 ARG A O 1
ATOM 637 N N . ILE A 1 81 ? -7.302 5.056 6.264 1.00 93.69 81 ILE A N 1
ATOM 638 C CA . ILE A 1 81 ? -6.636 6.141 5.556 1.00 93.69 81 ILE A CA 1
ATOM 639 C C . ILE A 1 81 ? -6.511 7.312 6.530 1.00 93.69 81 ILE A C 1
ATOM 641 O O . ILE A 1 81 ? -7.506 7.764 7.093 1.00 93.69 81 ILE A O 1
ATOM 645 N N . GLU A 1 82 ? -5.283 7.779 6.735 1.00 92.69 82 GLU A N 1
ATOM 646 C CA . GLU A 1 82 ? -4.972 9.008 7.466 1.00 92.69 82 GLU A CA 1
ATOM 647 C C . GLU A 1 82 ? -4.303 9.985 6.498 1.00 92.69 82 GLU A C 1
ATOM 649 O O . GLU A 1 82 ? -3.248 9.688 5.932 1.00 92.69 82 GLU A O 1
ATOM 654 N N . ASP A 1 83 ? -4.944 11.135 6.280 1.00 87.38 83 ASP A N 1
ATOM 655 C CA . ASP A 1 83 ? -4.590 12.109 5.244 1.00 87.38 83 ASP A CA 1
ATOM 656 C C . ASP A 1 83 ? -4.530 11.452 3.847 1.00 87.38 83 ASP A C 1
ATOM 658 O O . ASP A 1 83 ? -5.554 11.197 3.216 1.00 87.38 83 ASP A O 1
ATOM 662 N N . THR A 1 84 ? -3.326 11.116 3.387 1.00 85.69 84 THR A N 1
ATOM 663 C CA . THR A 1 84 ? -3.040 10.456 2.098 1.00 85.69 84 THR A CA 1
ATOM 664 C C . THR A 1 84 ? -2.309 9.122 2.269 1.00 85.69 84 THR A C 1
ATOM 666 O O . THR A 1 84 ? -1.888 8.498 1.293 1.00 85.69 84 THR A O 1
ATOM 669 N N . THR A 1 85 ? -2.150 8.672 3.515 1.00 92.00 85 THR A N 1
ATOM 670 C CA . THR A 1 85 ? -1.459 7.433 3.865 1.00 92.00 85 THR A CA 1
ATOM 671 C C . THR A 1 85 ? -2.475 6.348 4.168 1.00 92.00 85 THR A C 1
ATOM 673 O O . THR A 1 85 ? -3.334 6.490 5.034 1.00 92.00 85 THR A O 1
ATOM 676 N N . ILE A 1 86 ? -2.354 5.230 3.467 1.00 94.31 86 ILE A N 1
ATOM 677 C CA . ILE A 1 86 ? -3.105 4.013 3.733 1.00 94.31 86 ILE A CA 1
ATOM 678 C C . ILE A 1 86 ? -2.333 3.231 4.792 1.00 94.31 86 ILE A C 1
ATOM 680 O O . ILE A 1 86 ? -1.186 2.841 4.584 1.00 94.31 86 ILE A O 1
ATOM 684 N N . LEU A 1 87 ? -2.975 2.991 5.922 1.00 96.69 87 LEU A N 1
ATOM 685 C CA . LEU A 1 87 ? -2.485 2.147 6.997 1.00 96.69 87 LEU A CA 1
ATOM 686 C C . LEU A 1 87 ? -3.136 0.774 6.875 1.00 96.69 87 LEU A C 1
ATOM 688 O O . LEU A 1 87 ? -4.351 0.670 6.676 1.00 96.69 87 LEU A O 1
ATOM 692 N N . VAL A 1 88 ? -2.332 -0.275 7.008 1.00 97.00 88 VAL A N 1
ATOM 693 C CA . VAL A 1 88 ? -2.786 -1.663 6.975 1.00 97.00 88 VAL A CA 1
ATOM 694 C C . VAL A 1 88 ? -2.336 -2.365 8.249 1.00 97.00 88 VAL A C 1
ATOM 696 O O . VAL A 1 88 ? -1.146 -2.601 8.445 1.00 97.00 88 VAL A O 1
ATOM 699 N N . ASP A 1 89 ? -3.299 -2.710 9.095 1.00 97.31 89 ASP A N 1
ATOM 700 C CA . ASP A 1 89 ? -3.107 -3.477 10.325 1.00 97.31 89 ASP A CA 1
ATOM 701 C C . ASP A 1 89 ? -3.235 -4.969 10.004 1.00 97.31 89 ASP A C 1
ATOM 703 O O . ASP A 1 89 ? -4.267 -5.421 9.494 1.00 97.31 89 ASP A O 1
ATOM 707 N N . LEU A 1 90 ? -2.171 -5.731 10.250 1.00 96.75 90 LEU A N 1
ATOM 708 C CA . LEU A 1 90 ? -2.122 -7.170 10.024 1.00 96.75 90 LEU A CA 1
ATOM 709 C C . LEU A 1 90 ? -2.425 -7.916 11.325 1.00 96.75 90 LEU A C 1
ATOM 711 O O . LEU A 1 90 ? -1.967 -7.557 12.406 1.00 96.75 90 LEU A O 1
ATOM 715 N N . ALA A 1 91 ? -3.145 -9.031 11.223 1.00 94.69 91 ALA A N 1
ATOM 716 C CA . ALA A 1 91 ? -3.540 -9.824 12.389 1.00 94.69 91 ALA A CA 1
ATOM 717 C C . ALA A 1 91 ? -2.370 -10.439 13.189 1.00 94.69 91 ALA A C 1
ATOM 719 O O . ALA A 1 91 ? -2.584 -10.916 14.304 1.00 94.69 91 ALA A O 1
ATOM 720 N N . ASP A 1 92 ? -1.153 -10.459 12.641 1.00 92.12 92 ASP A N 1
ATOM 721 C CA . ASP A 1 92 ? 0.069 -10.871 13.345 1.00 92.12 92 ASP A CA 1
ATOM 722 C C . ASP A 1 92 ? 0.721 -9.733 14.154 1.00 92.12 92 ASP A C 1
ATOM 724 O O . ASP A 1 92 ? 1.743 -9.952 14.805 1.00 92.12 92 ASP A O 1
ATOM 728 N N . GLY A 1 93 ? 0.117 -8.541 14.149 1.00 91.31 93 GLY A N 1
ATOM 729 C CA . GLY A 1 93 ? 0.621 -7.338 14.806 1.00 91.31 93 GLY A CA 1
ATOM 730 C C . GLY A 1 93 ? 1.581 -6.517 13.944 1.00 91.31 93 GLY A C 1
ATOM 731 O O . GLY A 1 93 ? 2.155 -5.552 14.448 1.00 91.31 93 GLY A O 1
ATOM 732 N N . GLY A 1 94 ? 1.790 -6.890 12.677 1.00 93.62 94 GLY A N 1
ATOM 733 C CA . GLY A 1 94 ? 2.522 -6.069 11.719 1.00 93.62 94 GLY A CA 1
ATOM 734 C C . GLY A 1 94 ? 1.684 -4.893 11.212 1.00 93.62 94 GLY A C 1
ATOM 735 O O . GLY A 1 94 ? 0.485 -5.024 10.991 1.00 93.62 94 GLY A O 1
ATOM 736 N N . GLU A 1 95 ? 2.329 -3.757 10.961 1.00 95.69 95 GLU A N 1
ATOM 737 C CA . GLU A 1 95 ? 1.712 -2.611 10.288 1.00 95.69 95 GLU A CA 1
ATOM 738 C C . GLU A 1 95 ? 2.433 -2.353 8.962 1.00 95.69 95 GLU A C 1
ATOM 740 O O . GLU A 1 95 ? 3.666 -2.351 8.907 1.00 95.69 95 GLU A O 1
ATOM 745 N N . ILE A 1 96 ? 1.665 -2.161 7.890 1.00 95.62 96 ILE A N 1
ATOM 746 C CA . ILE A 1 96 ? 2.164 -1.683 6.598 1.00 95.62 96 ILE A CA 1
ATOM 747 C C . ILE A 1 96 ? 1.623 -0.278 6.370 1.00 95.62 96 ILE A C 1
ATOM 749 O O . ILE A 1 96 ? 0.437 -0.022 6.578 1.00 95.62 96 ILE A O 1
ATOM 753 N N . THR A 1 97 ? 2.470 0.610 5.864 1.00 95.69 97 THR A N 1
ATOM 754 C CA . THR A 1 97 ? 2.037 1.923 5.379 1.00 95.69 97 THR A CA 1
ATOM 755 C C . THR A 1 97 ? 2.208 1.998 3.871 1.00 95.69 97 THR A C 1
ATOM 757 O O . THR A 1 97 ? 3.174 1.471 3.318 1.00 95.69 97 THR A O 1
ATOM 760 N N . MET A 1 98 ? 1.239 2.606 3.188 1.00 93.75 98 MET A N 1
ATOM 761 C CA . MET A 1 98 ? 1.268 2.797 1.742 1.00 93.75 98 MET A CA 1
ATOM 762 C C . MET A 1 98 ? 0.876 4.229 1.393 1.00 93.75 98 MET A C 1
ATOM 764 O O . MET A 1 98 ? -0.104 4.747 1.924 1.00 93.75 98 MET A O 1
ATOM 768 N N . ARG A 1 99 ? 1.603 4.879 0.487 1.00 90.31 99 ARG A N 1
ATOM 769 C CA . ARG A 1 99 ? 1.302 6.256 0.059 1.00 90.31 99 ARG A CA 1
ATOM 770 C C . ARG A 1 99 ? 1.725 6.507 -1.382 1.00 90.31 99 ARG A C 1
ATOM 772 O O . ARG A 1 99 ? 2.530 5.761 -1.936 1.00 90.31 99 ARG A O 1
ATOM 779 N N . SER A 1 100 ? 1.198 7.570 -1.987 1.00 78.75 100 SER A N 1
ATOM 780 C CA . SER A 1 100 ? 1.688 8.024 -3.290 1.00 78.75 100 SER A CA 1
ATOM 781 C C . SER A 1 100 ? 3.161 8.440 -3.174 1.00 78.75 100 SER A C 1
ATOM 783 O O . SER A 1 100 ? 3.499 9.190 -2.252 1.00 78.75 100 SER A O 1
ATOM 785 N N . PRO A 1 101 ? 4.043 8.022 -4.099 1.00 73.06 101 PRO A N 1
ATOM 786 C CA . PRO A 1 101 ? 5.412 8.506 -4.130 1.00 73.06 101 PRO A CA 1
ATOM 787 C C . PRO A 1 101 ? 5.452 10.017 -4.402 1.00 73.06 101 PRO A C 1
ATOM 789 O O . PRO A 1 101 ? 4.546 10.579 -5.032 1.00 73.06 101 PRO A O 1
ATOM 792 N N . PRO A 1 102 ? 6.528 10.701 -3.982 1.00 62.09 102 PRO A N 1
ATOM 793 C CA . PRO A 1 102 ? 6.745 12.096 -4.333 1.00 62.09 102 PRO A CA 1
ATOM 794 C C . PRO A 1 102 ? 7.119 12.292 -5.814 1.00 62.09 102 PRO A C 1
ATOM 796 O O . PRO A 1 102 ? 7.036 13.426 -6.301 1.00 62.09 102 PRO A O 1
ATOM 799 N N . ASP A 1 103 ? 7.526 11.227 -6.510 1.00 64.06 103 ASP A N 1
ATOM 800 C CA . ASP A 1 103 ? 8.045 11.262 -7.877 1.00 64.06 103 ASP A CA 1
ATOM 801 C C . ASP A 1 103 ? 6.928 11.375 -8.941 1.00 64.06 103 ASP A C 1
ATOM 803 O O . ASP A 1 103 ? 6.018 10.545 -8.979 1.00 64.06 103 ASP A O 1
ATOM 807 N N . PRO A 1 104 ? 6.963 12.392 -9.823 1.00 58.12 104 PRO A N 1
ATOM 808 C CA . PRO A 1 104 ? 5.922 12.606 -10.826 1.00 58.12 104 PRO A CA 1
ATOM 809 C C . PRO A 1 104 ? 6.044 11.705 -12.065 1.00 58.12 104 PRO A C 1
ATOM 811 O O . PRO A 1 104 ? 5.115 11.697 -12.874 1.00 58.12 104 PRO A O 1
ATOM 814 N N . TRP A 1 105 ? 7.153 10.980 -12.246 1.00 59.31 105 TRP A N 1
ATOM 815 C CA . TRP A 1 105 ? 7.418 10.215 -13.469 1.00 59.31 105 TRP A CA 1
ATOM 816 C C . TRP A 1 105 ? 6.745 8.838 -13.467 1.00 59.31 105 TRP A C 1
ATOM 818 O O . TRP A 1 105 ? 6.525 8.271 -14.536 1.00 59.31 105 TRP A O 1
ATOM 828 N N . HIS A 1 106 ? 6.327 8.347 -12.295 1.00 64.75 106 HIS A N 1
ATOM 829 C CA . HIS A 1 106 ? 5.696 7.036 -12.123 1.00 64.75 106 HIS A CA 1
ATOM 830 C C . HIS A 1 106 ? 4.354 7.156 -11.369 1.00 64.75 106 HIS A C 1
ATOM 832 O O . HIS A 1 106 ? 4.238 6.760 -10.210 1.00 64.75 106 HIS A O 1
ATOM 838 N N . PRO A 1 107 ? 3.288 7.690 -12.003 1.00 59.31 107 PRO A N 1
ATOM 839 C CA . PRO A 1 107 ? 2.016 8.007 -11.334 1.00 59.31 107 PRO A CA 1
ATOM 840 C C . PRO A 1 107 ? 1.188 6.784 -10.887 1.00 59.31 107 PRO A C 1
ATOM 842 O O . PRO A 1 107 ? 0.096 6.951 -10.345 1.00 59.31 107 PRO A O 1
ATOM 845 N N . HIS A 1 108 ? 1.668 5.563 -11.137 1.00 68.25 108 HIS A N 1
ATOM 846 C CA . HIS A 1 108 ? 0.990 4.300 -10.810 1.00 68.25 108 HIS A CA 1
ATOM 847 C C . HIS A 1 108 ? 1.733 3.464 -9.757 1.00 68.25 108 HIS A C 1
ATOM 849 O O . HIS A 1 108 ? 1.390 2.304 -9.534 1.00 68.25 108 HIS A O 1
ATOM 855 N N . GLN A 1 109 ? 2.741 4.057 -9.122 1.00 81.81 109 GLN A N 1
ATOM 856 C CA . GLN A 1 109 ? 3.542 3.452 -8.066 1.00 81.81 109 GLN A CA 1
ATOM 857 C C . GLN A 1 109 ? 2.984 3.820 -6.687 1.00 81.81 109 GLN A C 1
ATOM 859 O O . GLN A 1 109 ? 2.363 4.868 -6.510 1.00 81.81 109 GLN A O 1
ATOM 864 N N . LEU A 1 110 ? 3.242 2.963 -5.701 1.00 87.62 110 LEU A N 1
ATOM 865 C CA . LEU A 1 110 ? 3.063 3.261 -4.280 1.00 87.62 110 LEU A CA 1
ATOM 866 C C . LEU A 1 110 ? 4.406 3.150 -3.559 1.00 87.62 110 LEU A C 1
ATOM 868 O O . LEU A 1 110 ? 5.207 2.283 -3.882 1.00 87.62 110 LEU A O 1
ATOM 872 N N . GLU A 1 111 ? 4.651 3.990 -2.564 1.00 91.31 111 GLU A N 1
ATOM 873 C CA . GLU A 1 111 ? 5.656 3.700 -1.539 1.00 91.31 111 GLU A CA 1
ATOM 874 C C . GLU A 1 111 ? 5.015 2.801 -0.490 1.00 91.31 111 GLU A C 1
ATOM 876 O O . GLU A 1 111 ? 3.941 3.133 0.009 1.00 91.31 111 GLU A O 1
ATOM 881 N N . ILE A 1 112 ? 5.646 1.671 -0.178 1.00 93.19 112 ILE A N 1
ATOM 882 C CA . ILE A 1 112 ? 5.135 0.645 0.729 1.00 93.19 112 ILE A CA 1
ATOM 883 C C . ILE A 1 112 ? 6.200 0.341 1.780 1.00 93.19 112 ILE A C 1
ATOM 885 O O . ILE A 1 112 ? 7.236 -0.239 1.464 1.00 93.19 112 ILE A O 1
ATOM 889 N N . THR A 1 113 ? 5.938 0.6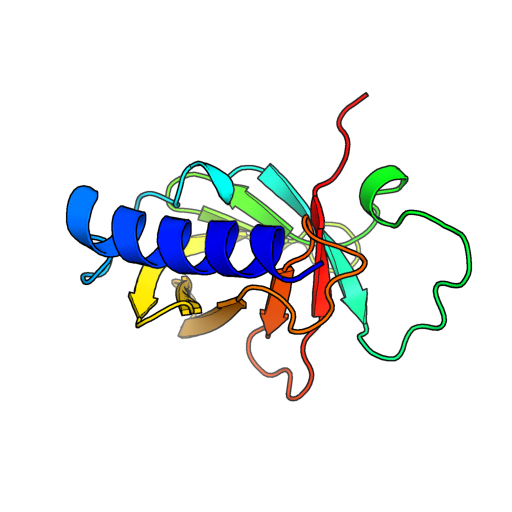61 3.043 1.00 94.62 113 THR A N 1
ATOM 890 C CA . THR A 1 113 ? 6.824 0.281 4.150 1.00 94.62 113 THR A CA 1
ATOM 891 C C . THR A 1 113 ? 6.300 -0.988 4.806 1.00 94.62 113 THR A C 1
ATOM 893 O O . THR A 1 113 ? 5.178 -1.019 5.308 1.00 94.62 113 THR A O 1
ATOM 896 N N . LEU A 1 114 ? 7.108 -2.049 4.786 1.00 93.06 114 LEU A N 1
ATOM 897 C CA . LEU A 1 114 ? 6.767 -3.338 5.392 1.00 93.06 114 LEU A CA 1
ATOM 898 C C . LEU A 1 114 ? 7.048 -3.357 6.906 1.00 93.06 114 LEU A C 1
ATOM 900 O O . LEU A 1 114 ? 7.904 -2.600 7.371 1.00 93.06 114 LEU A O 1
ATOM 904 N N . PRO A 1 115 ? 6.414 -4.264 7.680 1.00 92.62 115 PRO A N 1
ATOM 905 C CA . PRO A 1 115 ? 6.652 -4.360 9.114 1.00 92.62 115 PRO A CA 1
ATOM 906 C C . PRO A 1 115 ? 8.124 -4.670 9.397 1.00 92.62 115 PRO A C 1
ATOM 908 O O . PRO A 1 115 ? 8.668 -5.651 8.887 1.00 92.62 115 PRO A O 1
ATOM 911 N N . GLY A 1 116 ? 8.762 -3.837 10.219 1.00 88.56 116 GLY A N 1
ATOM 912 C CA . GLY A 1 116 ? 10.175 -3.982 10.581 1.00 88.56 116 GLY A CA 1
ATOM 913 C C . GLY A 1 116 ? 11.176 -3.494 9.527 1.00 88.56 116 GLY A C 1
ATOM 914 O O . GLY A 1 116 ? 12.373 -3.648 9.752 1.00 88.56 116 GLY A O 1
ATOM 915 N N . SER A 1 117 ? 10.720 -2.908 8.414 1.00 88.62 117 SER A N 1
ATOM 916 C CA . SER A 1 117 ? 11.587 -2.227 7.445 1.00 88.62 117 SER A CA 1
ATOM 917 C C . SER A 1 117 ? 11.735 -0.752 7.808 1.00 88.62 117 SER A C 1
ATOM 919 O O . SER A 1 117 ? 10.742 -0.084 8.095 1.00 88.62 117 SER A O 1
ATOM 921 N N . GLU A 1 118 ? 12.962 -0.233 7.772 1.00 85.38 118 GLU A N 1
ATOM 922 C CA . GLU A 1 118 ? 13.226 1.206 7.924 1.00 85.38 118 GLU A CA 1
ATOM 923 C C . GLU A 1 118 ? 13.053 1.954 6.593 1.00 85.38 118 GLU A C 1
ATOM 925 O O . GLU A 1 118 ? 12.714 3.137 6.581 1.00 85.38 118 GLU A O 1
ATOM 930 N N . GLU A 1 119 ? 13.227 1.247 5.474 1.00 88.31 119 GLU A N 1
ATOM 931 C CA . GLU A 1 119 ? 13.174 1.804 4.124 1.00 88.31 119 GLU A CA 1
ATOM 932 C C . GLU A 1 119 ? 11.910 1.342 3.383 1.00 88.31 119 GLU A C 1
ATOM 934 O O . GLU A 1 119 ? 11.462 0.198 3.570 1.00 88.31 119 GLU A O 1
ATOM 939 N N . PRO A 1 120 ? 11.291 2.224 2.575 1.00 90.56 120 PRO A N 1
ATOM 940 C CA . PRO A 1 120 ? 10.135 1.864 1.774 1.00 90.56 120 PRO A CA 1
ATOM 941 C C . PRO A 1 120 ? 10.548 1.048 0.545 1.00 90.56 120 PRO A C 1
ATOM 943 O O . PRO A 1 120 ? 11.615 1.236 -0.033 1.00 90.56 120 PRO A O 1
ATOM 946 N N . TYR A 1 121 ? 9.637 0.197 0.098 1.00 90.38 121 TYR A N 1
ATOM 947 C CA . TYR A 1 121 ? 9.660 -0.418 -1.221 1.00 90.38 121 TYR A CA 1
ATOM 948 C C . TYR A 1 121 ? 8.828 0.427 -2.181 1.00 90.38 121 TYR A C 1
ATOM 950 O O . TYR A 1 121 ? 7.821 1.020 -1.789 1.00 90.38 121 TYR A O 1
ATOM 958 N N . TYR A 1 122 ? 9.178 0.415 -3.459 1.00 89.06 122 TYR A N 1
ATOM 959 C CA . TYR A 1 122 ? 8.286 0.863 -4.516 1.00 89.06 122 TYR A CA 1
ATOM 960 C C . TYR A 1 122 ? 7.414 -0.301 -4.989 1.00 89.06 122 TYR A C 1
ATOM 962 O O . TYR A 1 122 ? 7.899 -1.339 -5.440 1.00 89.06 122 TYR A O 1
ATOM 970 N N . GLY A 1 123 ? 6.105 -0.124 -4.840 1.00 89.81 123 GLY A N 1
ATOM 971 C CA . GLY A 1 123 ? 5.065 -1.034 -5.283 1.00 89.81 123 GLY A CA 1
ATOM 972 C C . GLY A 1 123 ? 4.609 -0.703 -6.697 1.00 89.81 123 GLY A C 1
ATOM 973 O O . GLY A 1 123 ? 4.000 0.345 -6.914 1.00 89.81 123 GLY A O 1
ATOM 974 N N . PHE A 1 124 ? 4.829 -1.622 -7.633 1.00 88.56 124 PHE A N 1
ATOM 975 C CA . PHE A 1 124 ? 4.338 -1.538 -9.010 1.00 88.56 124 PHE A CA 1
ATOM 976 C C . PHE A 1 124 ? 3.177 -2.504 -9.195 1.00 88.56 124 PHE A C 1
ATOM 978 O O . PHE A 1 124 ? 3.277 -3.679 -8.838 1.00 88.56 124 PHE A O 1
ATOM 985 N N . ARG A 1 125 ? 2.057 -2.034 -9.747 1.00 88.00 125 ARG A N 1
ATOM 986 C CA . ARG A 1 125 ? 0.919 -2.918 -10.005 1.00 88.00 125 ARG A CA 1
ATOM 987 C C . ARG A 1 125 ? 1.315 -3.949 -11.059 1.00 88.00 125 ARG A C 1
ATOM 989 O O . ARG A 1 125 ? 1.790 -3.584 -12.127 1.00 88.00 125 ARG A O 1
ATOM 996 N N . CYS A 1 126 ? 1.098 -5.225 -10.765 1.00 87.31 126 CYS A N 1
ATOM 997 C CA . CYS A 1 126 ? 1.411 -6.279 -11.714 1.00 87.31 126 CYS A CA 1
ATOM 998 C C . CYS A 1 126 ? 0.437 -6.253 -12.894 1.00 87.31 126 CYS A C 1
ATOM 1000 O O . CYS A 1 126 ? -0.785 -6.251 -12.695 1.00 87.31 126 CYS A O 1
ATOM 1002 N N . GLU A 1 127 ? 0.970 -6.278 -14.113 1.00 77.69 127 GLU A N 1
ATOM 1003 C CA . GLU A 1 127 ? 0.163 -6.422 -15.320 1.00 77.69 127 GLU A CA 1
ATOM 1004 C C . GLU A 1 127 ? -0.191 -7.900 -15.501 1.00 77.69 127 GLU A C 1
ATOM 1006 O O . GLU A 1 127 ? 0.665 -8.755 -15.727 1.00 77.69 127 GLU A O 1
ATOM 1011 N N . VAL A 1 128 ? -1.472 -8.231 -15.346 1.00 58.31 128 VAL A N 1
ATOM 1012 C CA . VAL A 1 128 ? -1.967 -9.570 -15.672 1.00 58.31 128 VAL A CA 1
ATOM 1013 C C . VAL A 1 128 ? -2.186 -9.598 -17.185 1.00 58.31 128 VAL A C 1
ATOM 1015 O O . VAL A 1 128 ? -3.124 -8.961 -17.663 1.00 58.31 128 VAL A O 1
ATOM 1018 N N . TYR A 1 129 ? -1.300 -10.272 -17.926 1.00 42.84 129 TYR A N 1
ATOM 1019 C CA . TYR A 1 129 ? -1.486 -10.557 -19.357 1.00 42.84 129 TYR A CA 1
ATOM 1020 C C . TYR A 1 129 ? -2.674 -11.495 -19.605 1.00 42.84 129 TYR A C 1
ATOM 1022 O O . TYR A 1 129 ? -2.843 -12.462 -18.823 1.00 42.84 129 TYR A O 1
#

Secondary structure (DSSP, 8-state):
--TTHHHHHHHHHHHHHHTTTTS-BSSPPTTT-EEEEEEETT----S--HHHH--SEEEEETTEEEEETT---EEEEEEEEETTEEEEEETTS-EEEEE--S-TT-TTEEEEEPTT-SSPEEEEE----

Radius of gyration: 14.16 Å; chains: 1; bounding box: 36×36×34 Å

Foldseek 3Di:
DPPLQCVLLVVLVVCCVVVVLQDKAQFDDPLQAAQWAWAFPPPPPPPDQSLAVSQWGWGDGRQKIATHHPGGDMFGWIWHDDNFWIWIQTPVRWIKIWGQDPDPPCSQWIFIATGPRPGTIIIHGHDDD

pLDDT: mean 82.99, std 14.43, range [42.84, 97.31]